Protein AF-A0A4S4BII4-F1 (afdb_mo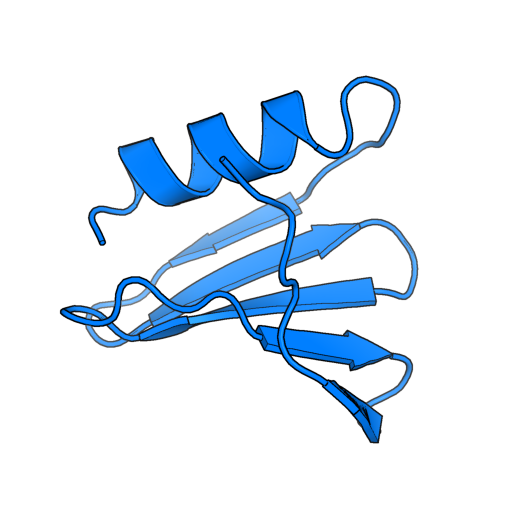nomer)

Sequence (62 aa):
MLYAEFKRKLRRAYPDNHIAFSSNVAQHLAQVGPLKLYTNAGSEAIYGLMNAVSVGRATGIE

Radius of gyration: 10.48 Å; Cα contacts (8 Å, |Δi|>4): 105; chains: 1; bounding box: 22×24×27 Å

Structure (mmCIF, N/CA/C/O backbone):
data_AF-A0A4S4BII4-F1
#
_entry.id   AF-A0A4S4BII4-F1
#
loop_
_atom_site.group_PDB
_atom_site.id
_atom_site.type_symbol
_atom_site.label_atom_id
_atom_site.label_alt_id
_atom_site.label_comp_id
_atom_site.label_asym_id
_atom_site.label_entity_id
_atom_site.label_seq_id
_atom_site.pdbx_PDB_ins_code
_atom_site.Cartn_x
_atom_site.Cartn_y
_atom_site.Cartn_z
_atom_site.occupancy
_atom_site.B_iso_or_equiv
_atom_site.auth_seq_id
_atom_site.auth_comp_id
_atom_site.auth_asym_id
_atom_site.auth_atom_id
_atom_site.pdbx_PDB_model_num
ATOM 1 N N . MET A 1 1 ? 1.404 8.833 -10.004 1.00 84.38 1 MET A N 1
ATOM 2 C CA . MET A 1 1 ? 1.839 9.093 -8.618 1.00 84.38 1 MET A CA 1
ATOM 3 C C . MET A 1 1 ? 3.180 8.424 -8.378 1.00 84.38 1 MET A C 1
ATOM 5 O O . MET A 1 1 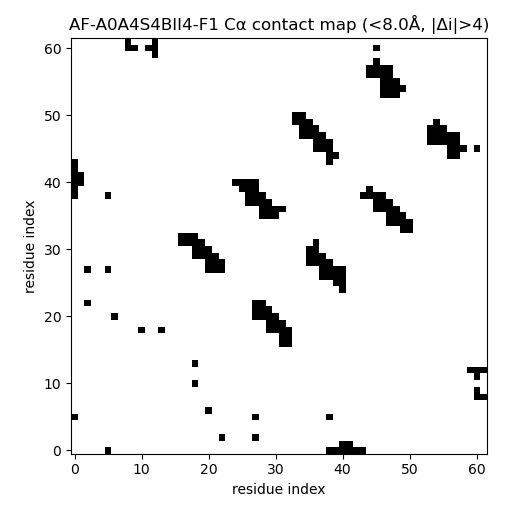? 3.360 7.308 -8.856 1.00 84.38 1 MET A O 1
ATOM 9 N N . LEU A 1 2 ? 4.108 9.084 -7.683 1.00 88.50 2 LEU A N 1
ATOM 10 C CA . LEU A 1 2 ? 5.375 8.478 -7.262 1.00 88.50 2 LEU A CA 1
ATOM 11 C C . LEU A 1 2 ? 5.168 7.565 -6.045 1.00 88.50 2 LEU A C 1
ATOM 13 O O . LEU A 1 2 ? 4.307 7.813 -5.198 1.00 88.50 2 LEU A O 1
ATOM 17 N N . TYR A 1 3 ? 6.028 6.558 -5.879 1.00 89.25 3 TYR A N 1
ATOM 18 C CA . TYR A 1 3 ? 5.932 5.626 -4.748 1.00 89.25 3 TYR A CA 1
ATOM 19 C C . TYR A 1 3 ? 6.018 6.326 -3.380 1.00 89.25 3 TYR A C 1
ATOM 21 O O . TYR A 1 3 ? 5.350 5.935 -2.421 1.00 89.25 3 TYR A O 1
ATOM 29 N N . ALA A 1 4 ? 6.828 7.384 -3.274 1.00 89.19 4 ALA A N 1
ATOM 30 C CA . ALA A 1 4 ? 6.940 8.179 -2.052 1.00 89.19 4 ALA A CA 1
ATOM 31 C C . ALA A 1 4 ? 5.629 8.908 -1.710 1.00 89.19 4 ALA A C 1
ATOM 33 O O . ALA A 1 4 ? 5.213 8.908 -0.550 1.00 89.19 4 ALA A O 1
ATOM 34 N N . GLU A 1 5 ? 4.954 9.469 -2.714 1.00 89.06 5 GLU A N 1
ATOM 35 C CA . GLU A 1 5 ? 3.664 10.141 -2.544 1.00 89.06 5 GLU A CA 1
ATOM 36 C C . GLU A 1 5 ? 2.589 9.153 -2.107 1.00 89.06 5 GLU A C 1
ATOM 38 O O . GLU A 1 5 ? 1.882 9.425 -1.142 1.00 89.06 5 GLU A O 1
ATOM 43 N N . PHE A 1 6 ? 2.535 7.979 -2.745 1.00 89.06 6 PHE A N 1
ATOM 44 C CA . PHE A 1 6 ? 1.618 6.895 -2.392 1.00 89.06 6 PHE A CA 1
ATOM 45 C C . PHE A 1 6 ? 1.771 6.463 -0.926 1.00 89.06 6 PHE A C 1
ATOM 47 O O . PHE A 1 6 ? 0.786 6.383 -0.190 1.00 89.06 6 PHE A O 1
ATOM 54 N N . LYS A 1 7 ? 3.014 6.266 -0.462 1.00 90.44 7 LYS A N 1
ATOM 55 C CA . LYS A 1 7 ? 3.298 5.946 0.946 1.00 90.44 7 LYS A CA 1
ATOM 56 C C . LYS A 1 7 ? 2.837 7.047 1.899 1.00 90.44 7 LYS A C 1
ATOM 58 O O . LYS A 1 7 ? 2.222 6.740 2.919 1.00 90.44 7 LYS A O 1
ATOM 63 N N . ARG A 1 8 ? 3.132 8.315 1.585 1.00 90.75 8 ARG A N 1
ATOM 64 C CA . ARG A 1 8 ? 2.750 9.471 2.417 1.00 90.75 8 ARG A CA 1
ATOM 65 C C . ARG A 1 8 ? 1.233 9.557 2.569 1.00 90.75 8 ARG A C 1
ATOM 67 O O . ARG A 1 8 ? 0.729 9.635 3.683 1.00 90.75 8 ARG A O 1
ATOM 74 N N . LYS A 1 9 ? 0.538 9.475 1.440 1.00 88.69 9 LYS A N 1
ATOM 75 C CA . LYS A 1 9 ? -0.917 9.469 1.317 1.00 88.69 9 LYS A CA 1
ATOM 76 C C . LYS A 1 9 ? -1.563 8.395 2.196 1.00 88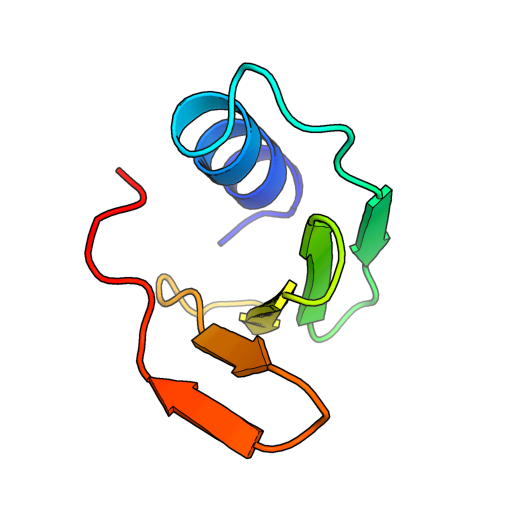.69 9 LYS A C 1
ATOM 78 O O . LYS A 1 9 ? -2.418 8.693 3.024 1.00 88.69 9 LYS A O 1
ATOM 83 N N . LEU A 1 10 ? -1.076 7.160 2.105 1.00 89.06 10 LEU A N 1
ATOM 84 C CA . LEU A 1 10 ? -1.618 6.053 2.893 1.00 89.06 10 LEU A CA 1
ATOM 85 C C . LEU A 1 10 ? -1.314 6.132 4.386 1.00 89.06 10 LEU A C 1
ATOM 87 O O . LEU A 1 10 ? -2.191 5.836 5.187 1.00 89.06 10 LEU A O 1
ATOM 91 N N . ARG A 1 11 ? -0.117 6.578 4.776 1.00 90.44 11 ARG A N 1
ATOM 92 C CA . ARG A 1 11 ? 0.196 6.802 6.196 1.00 90.44 11 ARG A CA 1
ATOM 93 C C . ARG A 1 11 ? -0.666 7.897 6.816 1.00 90.44 11 ARG A C 1
ATOM 95 O O . ARG A 1 11 ? -0.998 7.803 7.986 1.00 90.44 11 ARG A O 1
ATOM 102 N N . ARG A 1 12 ? -1.031 8.923 6.041 1.00 89.56 12 ARG A N 1
ATOM 103 C CA . ARG A 1 12 ? -1.941 9.978 6.499 1.00 89.56 12 ARG A CA 1
ATOM 104 C C . ARG A 1 12 ? -3.373 9.468 6.659 1.00 89.56 12 ARG A C 1
ATOM 106 O O . ARG A 1 12 ? -4.029 9.832 7.624 1.00 89.56 12 ARG A O 1
ATOM 113 N N . ALA A 1 13 ? -3.842 8.642 5.724 1.00 86.31 13 ALA A N 1
ATOM 114 C CA . ALA A 1 13 ? -5.193 8.083 5.760 1.00 86.31 13 ALA A CA 1
ATOM 115 C C . ALA A 1 13 ? -5.370 6.982 6.822 1.00 86.31 13 ALA A C 1
ATOM 117 O O . ALA A 1 13 ? -6.464 6.822 7.354 1.00 86.31 13 ALA A O 1
ATOM 118 N N . TYR A 1 14 ? -4.305 6.239 7.137 1.00 87.44 14 TYR A N 1
ATOM 119 C CA . TYR A 1 14 ? -4.318 5.137 8.103 1.00 87.44 14 TYR A CA 1
ATOM 120 C C . TYR A 1 14 ? -3.167 5.278 9.119 1.00 87.44 14 TYR A C 1
ATOM 122 O O . TYR A 1 14 ? -2.228 4.479 9.092 1.00 87.44 14 TYR A O 1
ATOM 130 N N . PRO A 1 15 ? -3.196 6.306 9.987 1.00 85.50 15 PRO A N 1
ATOM 131 C CA . PRO A 1 15 ? -2.075 6.640 10.871 1.00 85.50 15 PRO A CA 1
ATOM 132 C C . PRO A 1 15 ? -1.784 5.563 11.924 1.00 85.50 15 PRO A C 1
ATOM 134 O O . PRO A 1 15 ? -0.620 5.327 12.241 1.00 85.50 15 PRO A O 1
ATOM 137 N N . ASP A 1 16 ? -2.820 4.877 12.408 1.00 89.00 16 ASP A N 1
ATOM 138 C CA . ASP A 1 16 ? -2.714 3.887 13.488 1.00 89.00 16 ASP A CA 1
ATOM 139 C C . ASP A 1 16 ? -2.594 2.443 12.979 1.00 89.00 16 ASP A C 1
ATOM 141 O O . ASP A 1 16 ? -2.480 1.495 13.760 1.00 89.00 16 ASP A O 1
ATOM 145 N N . ASN A 1 17 ? -2.613 2.244 11.659 1.00 87.06 17 ASN A N 1
ATOM 146 C CA . ASN A 1 17 ? -2.575 0.912 11.077 1.00 87.06 17 ASN A CA 1
ATOM 147 C C . ASN A 1 17 ? -1.150 0.535 10.678 1.00 87.06 17 ASN A C 1
ATOM 149 O O . ASN A 1 17 ? -0.400 1.321 10.100 1.00 87.06 17 ASN A O 1
ATOM 153 N N . HIS A 1 18 ? -0.801 -0.734 10.884 1.00 89.50 18 HIS A N 1
ATOM 154 C CA . HIS A 1 18 ? 0.383 -1.289 10.247 1.00 89.50 18 HIS A CA 1
ATOM 155 C C . HIS A 1 18 ? 0.132 -1.435 8.740 1.00 89.50 18 HIS A C 1
ATOM 157 O O . HIS A 1 18 ? -0.776 -2.159 8.323 1.00 89.50 18 HIS A O 1
ATOM 163 N N . ILE A 1 19 ? 0.936 -0.743 7.928 1.00 91.88 19 ILE A N 1
ATOM 164 C CA . ILE A 1 19 ? 0.821 -0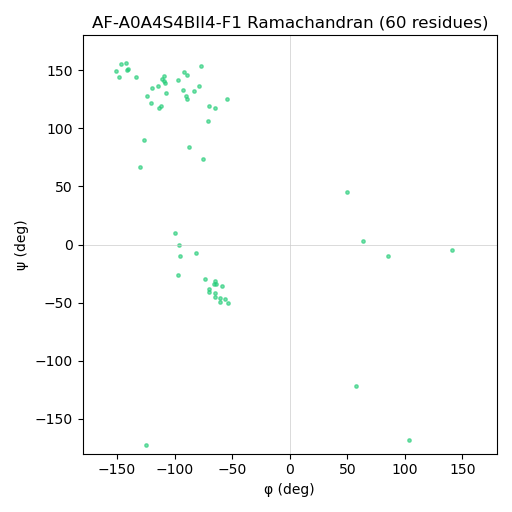.750 6.466 1.00 91.88 19 ILE A CA 1
ATOM 165 C C . ILE A 1 19 ? 2.053 -1.419 5.861 1.00 91.88 19 ILE A C 1
ATOM 167 O O . ILE A 1 19 ? 3.169 -0.900 5.972 1.00 91.88 19 ILE A O 1
ATOM 171 N N . ALA A 1 20 ? 1.846 -2.533 5.163 1.00 93.38 20 ALA A N 1
ATOM 172 C CA . ALA A 1 20 ? 2.887 -3.170 4.365 1.00 93.38 20 ALA A CA 1
ATOM 173 C C . ALA A 1 20 ? 2.869 -2.592 2.947 1.00 93.38 20 ALA A C 1
ATOM 175 O O . ALA A 1 20 ? 1.831 -2.612 2.289 1.00 93.38 20 ALA A O 1
ATOM 176 N N . PHE A 1 21 ? 4.003 -2.085 2.461 1.00 92.44 21 PHE A N 1
ATOM 177 C CA . PHE A 1 21 ? 4.110 -1.480 1.131 1.00 92.44 21 PHE A CA 1
ATOM 178 C C . PHE A 1 21 ? 4.951 -2.337 0.186 1.00 92.44 21 PHE A C 1
ATOM 180 O O . PHE A 1 21 ? 5.976 -2.891 0.580 1.00 92.44 21 PHE A O 1
ATOM 187 N N . SER A 1 22 ? 4.552 -2.388 -1.081 1.00 92.31 22 SER A N 1
ATOM 188 C CA . SER A 1 22 ? 5.335 -2.974 -2.171 1.00 92.31 22 SER A CA 1
ATOM 189 C C . SER A 1 22 ? 5.171 -2.147 -3.446 1.00 92.31 22 SER A C 1
ATOM 191 O O . SER A 1 22 ? 4.209 -1.398 -3.609 1.00 92.31 22 SER A O 1
ATOM 193 N N . SER A 1 23 ? 6.141 -2.227 -4.350 1.00 90.31 23 SER A N 1
ATOM 194 C CA . SER A 1 23 ? 6.115 -1.489 -5.612 1.00 90.31 23 SER A CA 1
ATOM 195 C C . SER A 1 23 ? 6.822 -2.281 -6.694 1.00 90.31 23 SER A C 1
ATOM 197 O O . SER A 1 23 ? 7.851 -2.899 -6.432 1.00 90.31 23 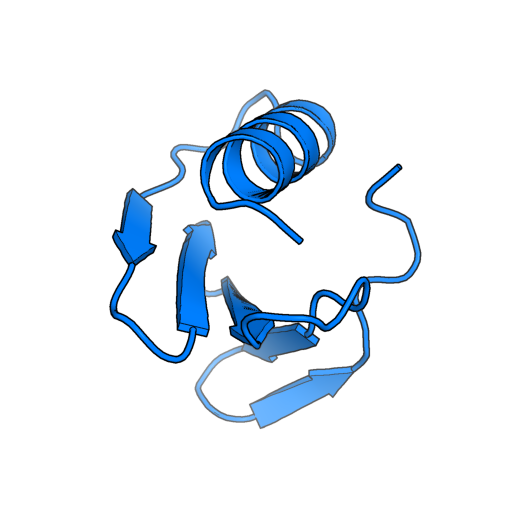SER A O 1
ATOM 199 N N . ASN A 1 24 ? 6.309 -2.192 -7.914 1.00 87.44 24 ASN A N 1
ATOM 200 C CA . ASN A 1 24 ? 7.017 -2.578 -9.130 1.00 87.44 24 ASN A CA 1
ATOM 201 C C . ASN A 1 24 ? 7.034 -1.390 -10.115 1.00 87.44 24 ASN A C 1
ATOM 203 O O . ASN A 1 24 ? 6.656 -0.277 -9.744 1.00 87.44 24 ASN A O 1
ATOM 207 N N . VAL A 1 25 ? 7.512 -1.605 -11.346 1.00 78.88 25 VAL A N 1
ATOM 208 C CA . VAL A 1 25 ? 7.634 -0.545 -12.370 1.00 78.88 25 VAL A CA 1
ATOM 209 C C . VAL A 1 25 ? 6.268 0.012 -12.794 1.00 78.88 25 VAL A C 1
ATOM 211 O O . VAL A 1 25 ? 6.160 1.190 -13.119 1.00 78.88 25 VAL A O 1
ATOM 214 N N . ALA A 1 26 ? 5.219 -0.812 -12.769 1.00 84.38 26 ALA A N 1
ATOM 215 C CA . ALA A 1 26 ? 3.897 -0.452 -13.273 1.00 84.38 26 ALA A CA 1
ATOM 216 C C . ALA A 1 26 ? 2.928 0.018 -12.178 1.00 84.38 26 ALA A C 1
ATOM 218 O O . ALA A 1 26 ? 1.976 0.736 -12.481 1.00 84.38 26 ALA A O 1
ATOM 219 N N . GLN A 1 27 ? 3.114 -0.409 -10.925 1.00 89.62 27 GLN A N 1
ATOM 220 C CA . GLN A 1 27 ? 2.134 -0.236 -9.854 1.00 89.62 27 GLN A CA 1
ATOM 221 C C . GLN A 1 27 ? 2.774 -0.124 -8.465 1.00 89.62 27 GLN A C 1
ATOM 223 O O . GLN A 1 27 ? 3.792 -0.752 -8.156 1.00 89.62 27 GLN A O 1
ATOM 228 N N . HIS A 1 28 ? 2.108 0.628 -7.593 1.00 92.38 28 HIS A N 1
ATOM 229 C CA . H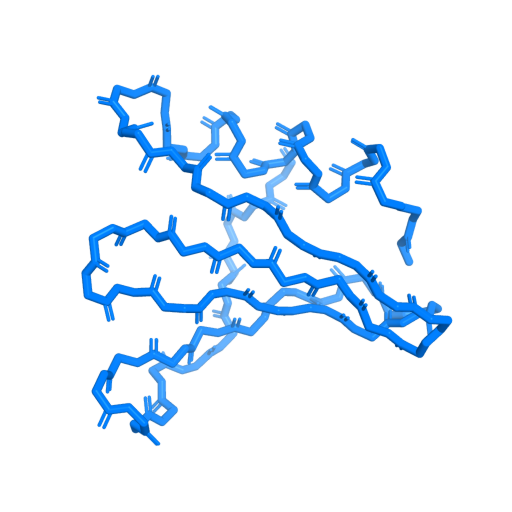IS A 1 28 ? 2.377 0.670 -6.158 1.00 92.38 28 HIS A CA 1
ATOM 230 C C . HIS A 1 28 ? 1.234 -0.004 -5.410 1.00 92.38 28 HIS A C 1
ATOM 232 O O . HIS A 1 28 ? 0.070 0.147 -5.777 1.00 92.38 28 HIS A O 1
ATOM 238 N N . LEU A 1 29 ? 1.575 -0.747 -4.366 1.00 92.50 29 LEU A N 1
ATOM 239 C CA . LEU A 1 29 ? 0.676 -1.605 -3.611 1.00 92.50 29 LEU A CA 1
ATOM 240 C C . LEU A 1 29 ? 0.885 -1.383 -2.115 1.00 92.50 29 LEU A C 1
ATOM 242 O O . LEU A 1 29 ? 2.005 -1.184 -1.641 1.00 92.50 29 LEU A O 1
ATOM 246 N N . ALA A 1 30 ? -0.199 -1.454 -1.361 1.00 92.94 30 ALA A N 1
ATOM 247 C CA . ALA A 1 30 ? -0.180 -1.439 0.086 1.00 92.94 30 ALA A CA 1
ATOM 248 C C . ALA A 1 30 ? -1.221 -2.397 0.651 1.00 92.94 30 ALA A C 1
ATOM 250 O O . ALA A 1 30 ? -2.270 -2.616 0.047 1.00 92.94 30 ALA A O 1
ATOM 251 N N . GLN A 1 31 ? -0.941 -2.946 1.823 1.00 92.06 31 GLN A N 1
ATOM 252 C CA . GLN A 1 31 ? -1.868 -3.780 2.566 1.00 92.06 31 GLN A CA 1
ATOM 253 C C . GLN A 1 31 ? -2.077 -3.203 3.963 1.00 92.06 31 GLN A C 1
ATOM 255 O O . GLN A 1 31 ? -1.115 -2.931 4.680 1.00 92.06 31 GLN A O 1
ATOM 260 N N . VAL A 1 32 ? -3.347 -3.027 4.319 1.00 90.25 32 VAL A N 1
ATOM 261 C CA . VAL A 1 32 ? -3.836 -2.500 5.593 1.00 90.25 32 VAL A CA 1
ATOM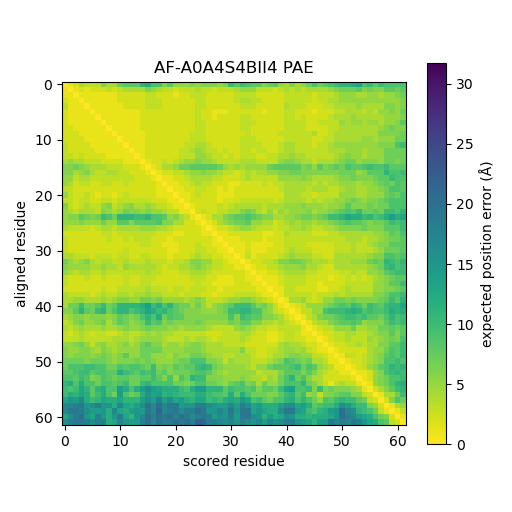 262 C C . VAL A 1 32 ? -4.830 -3.520 6.152 1.00 90.25 32 VAL A C 1
ATOM 264 O O . VAL A 1 32 ? -6.014 -3.506 5.818 1.00 90.25 32 VAL A O 1
ATOM 267 N N . GLY A 1 33 ? -4.345 -4.476 6.948 1.00 86.94 33 GLY A N 1
ATOM 268 C CA . GLY A 1 33 ? -5.162 -5.617 7.382 1.00 86.94 33 GLY A CA 1
ATOM 269 C C . GLY A 1 33 ? -5.724 -6.411 6.181 1.00 86.94 33 GLY A C 1
ATOM 270 O O . GLY A 1 33 ? -4.928 -6.887 5.365 1.00 86.94 33 GLY A O 1
ATOM 271 N N . PRO A 1 34 ? -7.061 -6.563 6.042 1.00 86.19 34 PRO A N 1
ATOM 272 C CA . PRO A 1 34 ? -7.698 -7.240 4.903 1.00 86.19 34 PRO A CA 1
ATOM 273 C C . PRO A 1 34 ? -7.852 -6.353 3.651 1.00 86.19 34 PRO A C 1
ATOM 275 O O . PRO A 1 34 ? -8.277 -6.839 2.600 1.00 86.19 34 PRO A O 1
ATOM 278 N N . LEU A 1 35 ? -7.543 -5.055 3.752 1.00 87.75 35 LEU A N 1
ATOM 279 C CA . LEU A 1 35 ? -7.659 -4.097 2.657 1.00 87.75 35 LEU A CA 1
ATOM 280 C C . LEU A 1 35 ? -6.350 -4.041 1.864 1.00 87.75 35 LEU A C 1
ATOM 282 O O . LEU A 1 35 ? -5.276 -3.813 2.420 1.00 87.75 35 LEU A O 1
ATOM 286 N N . LYS A 1 36 ? -6.444 -4.198 0.547 1.00 91.19 36 LYS A N 1
ATOM 287 C CA . LYS A 1 36 ? -5.334 -4.051 -0.394 1.00 91.19 36 LYS A CA 1
ATOM 288 C C . LYS A 1 36 ? -5.565 -2.813 -1.249 1.00 91.19 36 LYS A C 1
ATOM 290 O O . LYS A 1 36 ? -6.557 -2.720 -1.962 1.00 91.19 36 LYS A O 1
ATOM 295 N N . LEU A 1 37 ? -4.645 -1.864 -1.174 1.00 91.25 37 LEU A N 1
ATOM 296 C CA . LEU A 1 37 ? -4.697 -0.593 -1.883 1.00 91.25 37 LEU A CA 1
ATOM 297 C C . LEU A 1 37 ? -3.655 -0.592 -2.994 1.00 91.25 37 LEU A C 1
ATOM 299 O O . LEU A 1 37 ? -2.539 -1.067 -2.790 1.00 91.25 37 LEU A O 1
ATOM 303 N N . TYR A 1 38 ? -3.992 -0.068 -4.166 1.00 90.94 38 TYR A N 1
ATOM 304 C CA . TYR A 1 38 ? -3.046 0.004 -5.275 1.00 90.94 38 TYR A CA 1
ATOM 305 C C . TYR A 1 38 ? -3.242 1.238 -6.147 1.00 90.94 38 TYR A C 1
ATOM 307 O O . TYR A 1 38 ? -4.327 1.809 -6.221 1.00 90.94 38 TYR A O 1
ATOM 315 N N . THR A 1 39 ? -2.177 1.651 -6.823 1.00 89.75 39 THR A N 1
ATOM 316 C CA . THR A 1 39 ? -2.206 2.698 -7.847 1.00 89.75 39 THR A CA 1
ATOM 317 C C . THR A 1 39 ? -1.286 2.318 -9.000 1.00 89.75 39 THR A C 1
ATOM 319 O O . THR A 1 39 ? -0.305 1.600 -8.807 1.00 89.75 39 THR A O 1
ATOM 322 N N . ASN A 1 40 ? -1.606 2.791 -10.201 1.00 85.38 40 ASN A N 1
ATOM 323 C CA . ASN A 1 40 ? -0.772 2.593 -11.381 1.00 85.38 40 ASN A CA 1
ATOM 324 C C . ASN A 1 40 ? 0.242 3.735 -11.494 1.00 85.38 40 ASN A C 1
ATOM 326 O O . ASN A 1 40 ? -0.073 4.889 -11.187 1.00 85.38 40 ASN A O 1
ATOM 330 N N . ALA A 1 41 ? 1.440 3.431 -11.987 1.00 70.25 41 ALA A N 1
ATOM 331 C CA . ALA A 1 41 ? 2.426 4.433 -12.363 1.00 70.25 41 ALA A CA 1
ATOM 332 C C . ALA A 1 41 ? 1.781 5.411 -13.363 1.00 70.25 41 ALA A C 1
ATOM 334 O O . ALA A 1 41 ? 1.172 5.004 -14.348 1.00 70.25 41 ALA A O 1
ATOM 335 N N . GLY A 1 42 ? 1.833 6.707 -13.050 1.00 71.06 42 GLY A N 1
ATOM 336 C CA . GLY A 1 42 ? 1.157 7.754 -13.830 1.00 71.06 42 GLY A CA 1
ATOM 337 C C . GLY A 1 42 ? -0.315 8.028 -13.481 1.00 71.06 42 GLY A C 1
ATOM 338 O O . GLY A 1 42 ? -0.836 9.051 -13.905 1.00 71.06 42 GLY A O 1
ATOM 339 N N . SER A 1 43 ? -0.980 7.211 -12.654 1.00 79.56 43 SER A N 1
ATOM 340 C CA . SER A 1 43 ? -2.321 7.527 -12.134 1.00 79.56 43 SER A CA 1
ATOM 341 C C . SER A 1 43 ? -2.238 8.269 -10.797 1.00 79.56 43 SER A C 1
ATOM 343 O O . SER A 1 43 ? -1.313 8.051 -10.013 1.00 79.56 43 SER A O 1
ATOM 345 N N . GLU A 1 44 ? -3.199 9.149 -10.521 1.00 79.62 44 GLU A N 1
ATOM 346 C CA . GLU A 1 44 ? -3.389 9.769 -9.198 1.00 79.62 44 GLU A CA 1
ATOM 347 C C . GLU A 1 44 ? -4.422 9.026 -8.341 1.00 79.62 44 GLU A C 1
ATOM 349 O O . GLU A 1 44 ? -4.582 9.300 -7.151 1.00 79.62 44 GLU A O 1
ATOM 354 N N . ALA A 1 45 ? -5.145 8.079 -8.940 1.00 81.19 45 ALA A N 1
ATOM 355 C CA . ALA A 1 45 ? -6.167 7.300 -8.265 1.00 81.19 45 ALA A CA 1
ATOM 356 C C . ALA A 1 45 ? -5.544 6.183 -7.421 1.00 81.19 45 ALA A C 1
ATOM 358 O O . ALA A 1 45 ? -4.664 5.464 -7.894 1.00 81.19 45 ALA A O 1
ATOM 359 N N . ILE A 1 46 ? -6.056 5.997 -6.204 1.00 85.50 46 ILE A N 1
ATOM 360 C CA . ILE A 1 46 ? -5.803 4.808 -5.387 1.00 85.50 46 ILE A CA 1
ATOM 361 C C . ILE A 1 46 ? -7.082 3.969 -5.374 1.00 85.50 46 ILE A C 1
ATOM 363 O O . ILE A 1 46 ? -8.175 4.485 -5.136 1.00 85.50 46 ILE A O 1
ATOM 367 N N . TYR A 1 47 ? -6.943 2.681 -5.649 1.00 85.88 47 TYR A N 1
ATOM 368 C CA . TYR A 1 47 ? -8.023 1.701 -5.718 1.00 85.88 47 TYR A CA 1
ATOM 369 C C . TYR A 1 47 ? -7.938 0.750 -4.531 1.00 85.88 47 TYR A C 1
ATOM 371 O O . TYR A 1 47 ? -6.834 0.421 -4.096 1.00 85.88 47 TYR A O 1
ATOM 379 N N . GLY A 1 48 ? -9.087 0.307 -4.022 1.00 86.19 48 GLY A N 1
ATOM 380 C CA . GLY A 1 48 ? -9.175 -0.637 -2.913 1.00 86.19 48 GLY A CA 1
ATOM 381 C C . GLY A 1 48 ? -9.783 -1.971 -3.318 1.00 86.19 48 GLY A C 1
ATOM 382 O O . GLY A 1 48 ? -10.800 -2.031 -4.007 1.00 86.19 48 GLY A O 1
ATOM 383 N N . LEU A 1 49 ? -9.170 -3.047 -2.836 1.00 84.19 49 LEU A N 1
ATOM 384 C CA . LEU A 1 49 ? -9.690 -4.407 -2.873 1.00 84.19 49 LEU A CA 1
ATOM 385 C C . LEU A 1 49 ? -9.824 -4.920 -1.441 1.00 84.19 49 LEU A C 1
ATOM 387 O O . LEU A 1 49 ? -8.882 -4.810 -0.659 1.00 84.19 49 LEU A O 1
ATOM 391 N N . MET A 1 50 ? -10.945 -5.548 -1.115 1.00 83.81 50 MET A N 1
ATOM 392 C CA . MET A 1 50 ? -11.122 -6.294 0.129 1.00 83.81 50 MET A CA 1
ATOM 393 C C . MET A 1 50 ? -11.452 -7.734 -0.241 1.00 83.81 50 MET A C 1
ATOM 395 O O . MET A 1 50 ? -12.398 -7.971 -0.986 1.00 83.81 50 MET A O 1
ATOM 399 N N . ASN A 1 51 ? -10.649 -8.698 0.217 1.00 82.75 51 ASN A N 1
ATOM 400 C CA . ASN A 1 51 ? -10.818 -10.117 -0.132 1.00 82.75 51 ASN A CA 1
ATOM 401 C C . ASN A 1 51 ? -10.963 -10.364 -1.652 1.00 82.75 51 ASN A C 1
ATOM 403 O O . ASN A 1 51 ? -11.845 -11.092 -2.091 1.00 82.75 51 ASN A O 1
ATOM 407 N N . ALA A 1 52 ? -10.109 -9.716 -2.456 1.00 77.12 52 ALA A N 1
ATOM 408 C CA . ALA A 1 52 ? -10.125 -9.737 -3.929 1.00 77.12 52 ALA A CA 1
ATOM 409 C C . ALA A 1 52 ? -11.372 -9.130 -4.610 1.00 77.12 52 ALA A C 1
ATOM 411 O O . ALA A 1 52 ? -11.437 -9.097 -5.837 1.00 77.12 52 ALA A O 1
ATOM 412 N N . VAL A 1 53 ? -12.314 -8.573 -3.847 1.00 81.62 53 VAL A N 1
ATOM 413 C CA . VAL A 1 53 ? -13.465 -7.828 -4.367 1.00 81.62 53 VAL A CA 1
ATOM 414 C C . VAL A 1 53 ? -13.119 -6.345 -4.434 1.00 81.62 53 VAL A C 1
ATOM 416 O O . VAL A 1 53 ? -12.581 -5.782 -3.480 1.00 81.62 53 VAL A O 1
ATOM 419 N N . SER A 1 54 ? -13.427 -5.699 -5.560 1.00 79.44 54 SER A N 1
ATOM 420 C CA . SER A 1 54 ? -13.288 -4.247 -5.692 1.00 79.44 54 SER A CA 1
ATOM 421 C C . SER A 1 54 ? -14.251 -3.539 -4.749 1.00 79.44 54 SER A C 1
ATOM 423 O O . SER A 1 54 ? -15.464 -3.675 -4.885 1.00 79.44 54 SER A O 1
ATOM 425 N N . VAL A 1 55 ? -13.705 -2.770 -3.807 1.00 79.75 55 VAL A N 1
ATOM 426 C CA . VAL A 1 55 ? -14.485 -1.930 -2.881 1.00 79.75 55 VAL A CA 1
ATOM 427 C C . VAL A 1 55 ? -14.524 -0.468 -3.331 1.00 79.75 55 VAL A C 1
ATOM 429 O O . VAL A 1 55 ? -15.006 0.400 -2.611 1.00 79.75 55 VAL A O 1
ATOM 432 N N . GLY A 1 56 ? -14.046 -0.197 -4.549 1.00 72.69 56 GLY A N 1
ATOM 433 C CA . GLY A 1 56 ? -14.110 1.106 -5.196 1.00 72.69 56 GLY A CA 1
ATOM 434 C C . GLY A 1 56 ? -12.791 1.877 -5.192 1.00 72.69 56 GLY A C 1
ATOM 435 O O . GLY A 1 56 ? -11.705 1.355 -4.919 1.00 72.69 56 GLY A O 1
ATOM 436 N N . ARG A 1 57 ? -12.893 3.156 -5.561 1.00 67.00 57 ARG A N 1
ATOM 437 C CA . ARG A 1 57 ? -11.785 4.111 -5.511 1.00 67.00 57 ARG A CA 1
ATOM 438 C C . ARG A 1 57 ? -11.703 4.657 -4.089 1.00 67.00 57 ARG A C 1
ATOM 440 O O . ARG A 1 57 ? -12.716 5.074 -3.538 1.00 67.00 57 ARG A O 1
ATOM 447 N N . ALA A 1 58 ? -10.508 4.685 -3.509 1.00 63.47 58 ALA A N 1
ATOM 448 C CA . ALA A 1 58 ? -10.272 5.336 -2.227 1.00 63.47 58 ALA A CA 1
ATOM 449 C C . ALA A 1 58 ? -10.260 6.863 -2.436 1.00 63.47 58 ALA A C 1
ATOM 451 O O . ALA A 1 58 ? -9.213 7.511 -2.481 1.00 63.47 58 ALA A O 1
ATOM 452 N N . THR A 1 59 ? -11.443 7.433 -2.663 1.00 48.75 59 THR A N 1
ATOM 453 C CA . THR A 1 59 ? -11.700 8.877 -2.675 1.00 48.75 59 THR A CA 1
ATOM 454 C C . THR A 1 59 ? -11.603 9.382 -1.240 1.00 48.75 59 THR A C 1
ATOM 456 O O . THR A 1 59 ? -12.461 9.071 -0.425 1.00 48.75 59 THR A O 1
ATOM 459 N N . GLY A 1 60 ? -10.524 10.095 -0.914 1.00 43.19 60 GLY A N 1
ATOM 460 C CA . GLY A 1 60 ? -10.257 10.590 0.445 1.00 43.19 60 GLY A CA 1
ATOM 461 C C . GLY A 1 60 ? -8.792 10.512 0.870 1.00 43.19 60 GLY A C 1
ATOM 462 O O . GLY A 1 60 ? -8.434 11.000 1.935 1.00 43.19 60 GLY A O 1
ATOM 463 N N . ILE A 1 61 ? -7.924 9.922 0.042 1.00 53.75 61 ILE A N 1
ATOM 464 C CA . ILE A 1 61 ? -6.485 9.948 0.287 1.00 53.75 61 ILE A CA 1
ATOM 465 C C . ILE A 1 61 ? -5.879 11.218 -0.341 1.00 53.75 61 ILE A C 1
ATOM 467 O O . ILE A 1 61 ? -5.390 11.211 -1.481 1.00 53.75 61 ILE A O 1
ATOM 471 N N . GLU A 1 62 ? -5.951 12.314 0.413 1.00 46.62 62 GLU A N 1
ATOM 472 C CA . GLU A 1 62 ? -5.308 13.603 0.104 1.00 46.62 62 GLU A CA 1
ATOM 473 C C . GLU A 1 62 ? -3.829 13.639 0.506 1.00 46.62 62 GLU A C 1
ATOM 475 O O . GLU A 1 62 ? -3.502 13.574 1.718 1.00 46.62 62 GLU A O 1
#

Solvent-accessible surface area (backbone atoms only — not comparable to fu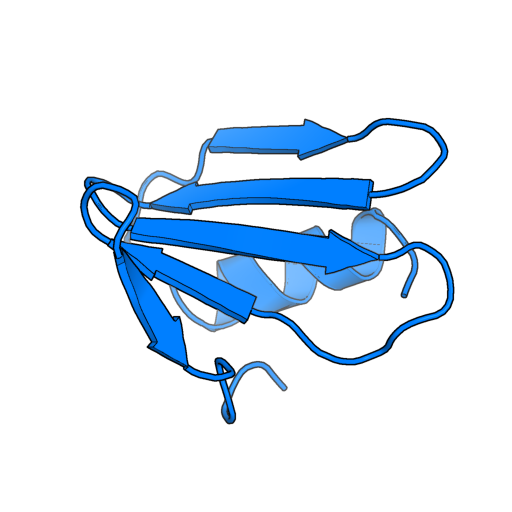ll-atom values): 3574 Å² total; per-residue (Å²): 71,55,70,68,55,53,52,53,26,48,45,69,70,40,71,92,53,72,69,52,74,50,71,62,91,61,34,39,38,35,34,49,82,72,38,36,37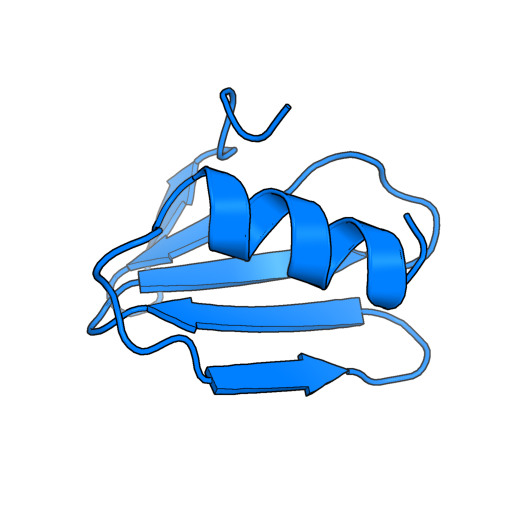,36,31,41,57,80,35,88,59,40,36,33,28,45,87,90,39,79,74,46,67,55,82,78,65,112

Organism: NCBI:txid2565925

Mean predicted aligned error: 5.08 Å

pLDDT: mean 83.33, std 11.29, range [43.19, 93.38]

Foldseek 3Di:
DDLVLVVVLVCVVCVPFDKDWDDDPFKTWIDGPQKIWMDTDVDPWIWIDGPNHTPGTPPPSD

Nearest PDB structures (foldseek):
  4ba0-assembly1_A  TM=8.535E-01  e=5.486E-01  Cellvibrio japonicus
  4b9y-assembly1_A  TM=7.839E-01  e=6.232E-01  Cellvibrio japonicus
  5i23-assembly1_A  TM=7.807E-01  e=7.081E-01  Cellvibrio japonicus Ueda107
  5npc-assembly1_A  TM=8.519E-01  e=1.966E+00  Cellvibrio japonicus
  5jou-assembly1_A  TM=8.130E-01  e=1.257E+00  Bacteroides ovatus

Secondary structure (DSSP, 8-state):
--HHHHHHHHHHHSTTS-EEEEE-SSEEEEEETTEEEEEETT----EEEETTEEEEE-TT--